Protein AF-A0A0Q5IBK4-F1 (afdb_monomer)

Structure (mmCIF, N/CA/C/O backbone):
data_AF-A0A0Q5IBK4-F1
#
_entry.id   AF-A0A0Q5IBK4-F1
#
loop_
_atom_site.group_PDB
_atom_site.id
_atom_site.type_symbol
_atom_site.label_atom_id
_atom_site.label_alt_id
_atom_site.label_comp_id
_atom_site.label_asym_id
_atom_site.label_entity_id
_atom_site.label_seq_id
_atom_site.pdbx_PDB_ins_code
_atom_site.Cartn_x
_atom_site.Cartn_y
_atom_site.Cartn_z
_atom_site.occupancy
_atom_site.B_iso_or_equiv
_atom_site.auth_seq_id
_atom_site.auth_comp_id
_atom_site.auth_asym_id
_atom_site.auth_atom_id
_atom_site.pdbx_PDB_model_num
ATOM 1 N N . MET A 1 1 ? -1.261 3.573 -25.140 1.00 47.62 1 MET A N 1
ATOM 2 C CA . MET A 1 1 ? -0.210 2.548 -25.350 1.00 47.62 1 MET A CA 1
ATOM 3 C C . MET A 1 1 ? 0.701 2.857 -26.544 1.00 47.62 1 MET A C 1
ATOM 5 O O . MET A 1 1 ? 1.894 2.627 -26.445 1.00 47.62 1 MET A O 1
ATOM 9 N N . THR A 1 2 ? 0.186 3.411 -27.647 1.00 51.88 2 THR A N 1
ATOM 10 C CA . THR A 1 2 ? 0.939 3.645 -28.902 1.00 51.88 2 THR A CA 1
ATOM 11 C C . THR A 1 2 ? 1.935 4.812 -28.852 1.00 51.88 2 THR A C 1
ATOM 13 O O . THR A 1 2 ? 2.944 4.806 -29.544 1.00 51.88 2 THR A O 1
ATOM 16 N N . GLU A 1 3 ? 1.681 5.812 -28.011 1.00 42.94 3 GLU A N 1
ATOM 17 C CA . GLU A 1 3 ? 2.460 7.057 -27.993 1.00 42.94 3 GLU A CA 1
ATOM 18 C C . GLU A 1 3 ? 3.811 6.926 -27.269 1.00 42.94 3 GLU A C 1
ATOM 20 O O . GLU A 1 3 ? 4.799 7.526 -27.684 1.00 42.94 3 GLU A O 1
ATOM 25 N N . ALA A 1 4 ? 3.873 6.086 -26.228 1.00 45.84 4 ALA A N 1
ATOM 26 C CA . ALA A 1 4 ? 5.123 5.736 -25.553 1.00 45.84 4 ALA A CA 1
ATOM 27 C C . ALA A 1 4 ? 6.034 4.911 -26.475 1.00 45.84 4 ALA A C 1
ATOM 29 O O . ALA A 1 4 ? 7.221 5.191 -26.574 1.00 45.84 4 ALA A O 1
ATOM 30 N N . LEU A 1 5 ? 5.450 3.965 -27.224 1.00 42.16 5 LEU A N 1
ATOM 31 C CA . LEU A 1 5 ? 6.166 3.130 -28.192 1.00 42.16 5 LEU A CA 1
ATOM 32 C C . LEU A 1 5 ? 6.722 3.941 -29.375 1.00 42.16 5 LEU A C 1
ATOM 34 O O . LEU A 1 5 ? 7.827 3.659 -29.828 1.00 42.16 5 LEU A O 1
ATOM 38 N N . ASN A 1 6 ? 6.003 4.967 -29.846 1.00 44.69 6 ASN A N 1
ATOM 39 C CA . ASN A 1 6 ? 6.468 5.815 -30.951 1.00 44.69 6 ASN A CA 1
ATOM 40 C C . ASN A 1 6 ? 7.625 6.744 -30.555 1.00 44.69 6 ASN A C 1
ATOM 42 O O . ASN A 1 6 ? 8.535 6.926 -31.354 1.00 44.69 6 ASN A O 1
ATOM 46 N N . ARG A 1 7 ? 7.653 7.273 -29.322 1.00 49.38 7 ARG A N 1
ATOM 47 C CA . ARG A 1 7 ? 8.796 8.073 -28.830 1.00 49.38 7 ARG A CA 1
ATOM 48 C C . ARG A 1 7 ? 10.077 7.252 -28.636 1.00 49.38 7 ARG A C 1
ATOM 50 O O . ARG A 1 7 ? 11.162 7.813 -28.573 1.00 49.38 7 ARG A O 1
ATOM 57 N N . MET A 1 8 ? 9.958 5.930 -28.527 1.00 45.44 8 MET A N 1
ATOM 58 C CA . MET A 1 8 ? 11.082 5.018 -28.296 1.00 45.44 8 MET A CA 1
ATOM 59 C C . MET A 1 8 ? 11.778 4.551 -29.579 1.00 45.44 8 MET A C 1
ATOM 61 O O . MET A 1 8 ? 12.922 4.112 -29.521 1.00 45.44 8 MET A O 1
ATOM 65 N N . ALA A 1 9 ? 11.113 4.636 -30.736 1.00 47.28 9 ALA A N 1
ATOM 66 C CA . ALA A 1 9 ? 11.723 4.295 -32.023 1.00 47.28 9 ALA A CA 1
ATOM 67 C C . ALA A 1 9 ? 12.792 5.316 -32.466 1.00 47.28 9 ALA A C 1
ATOM 69 O O . ALA A 1 9 ? 13.550 5.040 -33.389 1.00 47.28 9 ALA A O 1
ATOM 70 N N . GLU A 1 10 ? 12.862 6.477 -31.807 1.00 51.44 10 GLU A N 1
ATOM 71 C CA . GLU A 1 10 ? 13.803 7.561 -32.119 1.00 51.44 10 GLU A CA 1
ATOM 72 C C . GLU A 1 10 ? 15.122 7.494 -31.330 1.00 51.44 10 GLU A C 1
ATOM 74 O O . GLU A 1 10 ? 16.041 8.26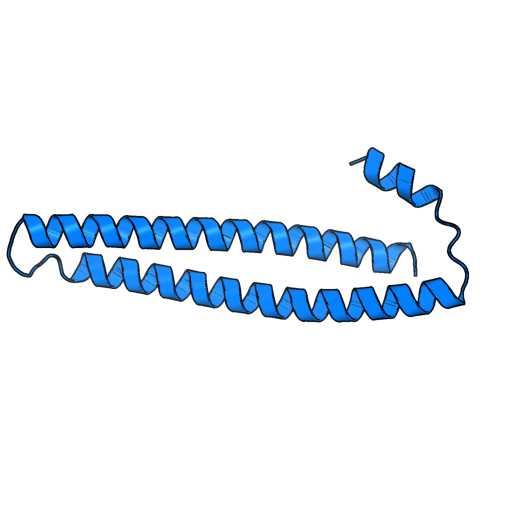0 -31.612 1.00 51.44 10 GLU A O 1
ATOM 79 N N . THR A 1 11 ? 15.261 6.600 -30.346 1.00 52.91 11 THR A N 1
ATOM 80 C CA . THR A 1 11 ? 16.479 6.531 -29.524 1.00 52.91 11 THR A CA 1
ATOM 81 C C . THR A 1 11 ? 17.501 5.541 -30.088 1.00 52.91 11 THR A C 1
ATOM 83 O O . THR A 1 11 ? 17.616 4.417 -29.605 1.00 52.91 11 THR A O 1
ATOM 86 N N . ASP A 1 12 ? 18.270 5.986 -31.085 1.00 52.56 12 ASP A N 1
ATOM 87 C CA . ASP A 1 12 ? 19.544 5.381 -31.513 1.00 52.56 12 ASP A CA 1
ATOM 88 C C . ASP A 1 12 ? 20.603 5.609 -30.408 1.00 52.56 12 ASP A C 1
ATOM 90 O O . ASP A 1 12 ? 21.390 6.559 -30.434 1.00 52.56 12 ASP A O 1
ATOM 94 N N . LEU A 1 13 ? 20.571 4.796 -29.347 1.00 52.94 13 LEU A N 1
ATOM 95 C CA . LEU A 1 13 ? 21.510 4.916 -28.226 1.00 52.94 13 LEU A CA 1
ATOM 96 C C . LEU A 1 13 ? 22.867 4.303 -28.600 1.00 52.94 13 LEU A C 1
ATOM 98 O O . LEU A 1 13 ? 22.955 3.139 -28.987 1.00 52.94 13 LEU A O 1
ATOM 102 N N . GLN A 1 14 ? 23.944 5.079 -28.445 1.00 47.12 14 GLN A N 1
ATOM 103 C CA . GLN A 1 14 ? 25.313 4.603 -28.674 1.00 47.12 14 GLN A CA 1
ATOM 104 C C . GLN A 1 14 ? 25.684 3.458 -27.700 1.00 47.12 14 GLN A C 1
ATOM 106 O O . GLN A 1 14 ? 25.198 3.449 -26.565 1.00 47.12 14 GLN A O 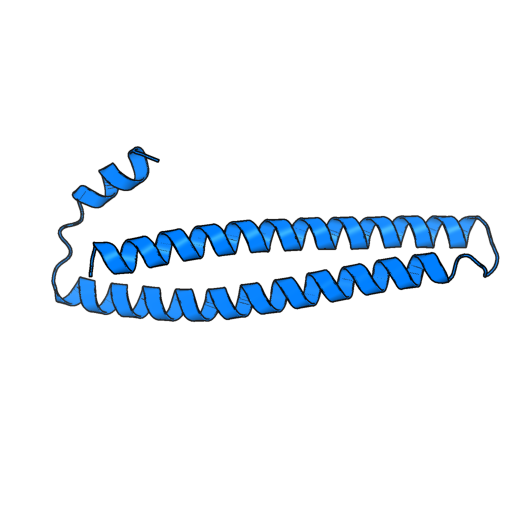1
ATOM 111 N N . PRO A 1 15 ? 26.580 2.523 -28.083 1.00 49.91 15 PRO A N 1
ATOM 112 C CA . PRO A 1 15 ? 26.898 1.321 -27.298 1.00 49.91 15 PRO A CA 1
ATOM 113 C C . PRO A 1 15 ? 27.288 1.594 -25.836 1.00 49.91 15 PRO A C 1
ATOM 115 O O . PRO A 1 15 ? 26.836 0.889 -24.932 1.00 49.91 15 PRO A O 1
ATOM 118 N N . ASP A 1 16 ? 28.057 2.656 -25.586 1.00 50.34 16 ASP A N 1
ATOM 119 C CA . ASP A 1 16 ? 28.501 3.037 -24.239 1.00 50.34 16 ASP A CA 1
ATOM 120 C C . ASP A 1 16 ? 27.338 3.554 -23.370 1.00 50.34 16 ASP A C 1
ATOM 122 O O . ASP A 1 16 ? 27.259 3.265 -22.175 1.00 50.34 16 ASP A O 1
ATOM 126 N N . GLN A 1 17 ? 26.370 4.242 -23.984 1.00 55.44 17 GLN A N 1
ATOM 127 C CA . GLN A 1 17 ? 25.160 4.722 -23.312 1.00 55.44 17 GLN A CA 1
ATOM 128 C C . GLN A 1 17 ? 24.192 3.569 -23.009 1.00 55.44 17 GLN A C 1
ATOM 130 O O . GLN A 1 17 ? 23.554 3.560 -21.955 1.00 55.44 17 GLN A O 1
ATOM 135 N N . GLY A 1 18 ? 24.125 2.554 -23.877 1.00 59.41 18 GLY A N 1
ATOM 136 C CA . GLY A 1 18 ? 23.321 1.347 -23.654 1.00 59.41 18 GLY A CA 1
ATOM 137 C C . GLY A 1 18 ? 23.763 0.543 -22.424 1.00 59.41 18 GLY A C 1
ATOM 138 O O . GLY A 1 18 ? 22.925 0.088 -21.637 1.00 59.41 18 GLY A O 1
ATOM 139 N N . VAL A 1 19 ? 25.076 0.418 -22.192 1.00 62.66 19 VAL A N 1
ATOM 140 C CA . VAL A 1 19 ? 25.633 -0.286 -21.019 1.00 62.66 19 VAL A CA 1
ATOM 141 C C . VAL A 1 19 ? 25.315 0.448 -19.710 1.00 62.66 19 VAL A C 1
ATOM 143 O O . VAL A 1 19 ? 24.943 -0.190 -18.717 1.00 62.66 19 VAL A O 1
ATOM 146 N N . ASP A 1 20 ? 25.402 1.778 -19.693 1.00 74.44 20 ASP A N 1
ATOM 147 C CA . ASP A 1 20 ? 25.098 2.575 -18.499 1.00 74.44 20 ASP A CA 1
ATOM 148 C C . ASP A 1 20 ? 23.599 2.610 -18.178 1.00 74.44 20 ASP A C 1
ATOM 150 O O . ASP A 1 20 ? 23.208 2.436 -17.015 1.00 74.44 20 ASP A O 1
ATOM 154 N N . VAL A 1 21 ? 22.743 2.716 -19.199 1.00 72.75 21 VAL A N 1
ATOM 155 C CA . VAL A 1 21 ? 21.283 2.617 -19.051 1.00 72.75 21 VAL A CA 1
ATOM 156 C C . VAL A 1 21 ? 20.885 1.239 -18.510 1.00 72.75 21 VAL A C 1
ATOM 158 O O . VAL A 1 21 ? 20.113 1.154 -17.556 1.00 72.75 21 VAL A O 1
ATOM 161 N N . SER A 1 22 ? 21.490 0.155 -19.006 1.00 76.50 22 SER A N 1
ATOM 162 C CA . SER A 1 22 ? 21.251 -1.211 -18.509 1.00 76.50 22 SER A CA 1
ATOM 163 C C . SER A 1 22 ? 21.542 -1.363 -17.012 1.00 76.50 22 SER A C 1
ATOM 165 O O . SER A 1 22 ? 20.778 -1.989 -16.267 1.00 76.50 22 SER A O 1
ATOM 167 N N . ARG A 1 23 ? 22.658 -0.788 -16.544 1.00 79.19 23 ARG A N 1
ATOM 168 C CA . ARG A 1 23 ? 23.060 -0.821 -15.128 1.00 79.19 23 ARG A CA 1
ATOM 169 C C . ARG A 1 23 ? 22.146 0.031 -14.254 1.00 79.19 23 ARG A C 1
ATOM 171 O O . ARG A 1 23 ? 21.864 -0.350 -13.117 1.00 79.19 23 ARG A O 1
ATOM 178 N N . LEU A 1 24 ? 21.699 1.183 -14.753 1.00 80.62 24 LEU A N 1
ATOM 179 C CA . LEU A 1 24 ? 20.725 2.032 -14.065 1.00 80.62 24 LEU A CA 1
ATOM 180 C C . LEU A 1 24 ? 19.376 1.326 -13.925 1.00 80.62 24 LEU A C 1
ATOM 182 O O . LEU A 1 24 ? 18.863 1.248 -12.810 1.00 80.62 24 LEU A O 1
ATOM 186 N N . ILE A 1 25 ? 18.865 0.731 -15.007 1.00 80.38 25 ILE A N 1
ATOM 187 C CA . ILE A 1 25 ? 17.620 -0.047 -15.000 1.00 80.38 25 ILE A CA 1
ATOM 188 C C . ILE A 1 25 ? 17.712 -1.186 -13.983 1.00 80.38 25 ILE A C 1
ATOM 190 O O . ILE A 1 25 ? 16.828 -1.330 -13.147 1.00 80.38 25 ILE A O 1
ATOM 194 N N . ARG A 1 26 ? 18.806 -1.959 -13.975 1.00 81.50 26 ARG A N 1
ATOM 195 C CA . ARG A 1 26 ? 18.974 -3.065 -13.017 1.00 81.50 26 ARG A CA 1
ATOM 196 C C . ARG A 1 26 ? 18.950 -2.597 -11.558 1.00 81.50 26 ARG A C 1
ATOM 198 O O . ARG A 1 26 ? 18.285 -3.223 -10.740 1.00 81.50 26 ARG A O 1
ATOM 205 N N . ARG A 1 27 ? 19.647 -1.502 -11.235 1.00 85.56 27 ARG A N 1
ATOM 206 C CA . ARG A 1 27 ? 19.638 -0.923 -9.878 1.00 85.56 27 ARG A CA 1
ATOM 207 C C . ARG A 1 27 ? 18.255 -0.407 -9.488 1.00 85.56 27 ARG A C 1
ATOM 209 O O . ARG A 1 27 ? 17.849 -0.565 -8.341 1.00 85.56 27 ARG A O 1
ATOM 216 N N . LEU A 1 28 ? 17.542 0.205 -10.433 1.00 84.44 28 LEU A N 1
ATOM 217 C CA . LEU A 1 28 ? 16.188 0.696 -10.207 1.00 84.44 28 LEU A CA 1
ATOM 218 C C . LEU A 1 28 ? 15.218 -0.459 -9.932 1.00 84.44 28 LEU A C 1
ATOM 220 O O . LEU A 1 28 ? 14.481 -0.378 -8.958 1.00 84.44 28 LEU A O 1
ATOM 224 N N . LEU A 1 29 ? 15.275 -1.540 -10.717 1.00 85.75 29 LEU A N 1
ATOM 225 C CA . LEU A 1 29 ? 14.448 -2.737 -10.518 1.00 85.75 29 LEU A CA 1
ATOM 226 C C . LEU A 1 29 ? 14.662 -3.349 -9.125 1.00 85.75 29 LEU A C 1
ATOM 228 O O . LEU A 1 29 ? 13.699 -3.529 -8.390 1.00 85.75 29 LEU A O 1
ATOM 232 N N . GLN A 1 30 ? 15.918 -3.548 -8.709 1.00 87.12 30 GLN A N 1
ATOM 233 C CA . GLN A 1 30 ? 16.238 -4.061 -7.367 1.00 87.12 30 GLN A CA 1
ATOM 234 C C . GLN A 1 30 ? 15.676 -3.171 -6.251 1.00 87.12 30 GLN A C 1
ATOM 236 O O . GLN A 1 30 ? 15.147 -3.655 -5.253 1.00 87.12 30 GLN A O 1
ATOM 241 N N . ARG A 1 31 ? 15.776 -1.847 -6.413 1.00 88.38 31 ARG A N 1
ATOM 242 C CA . ARG A 1 31 ? 15.224 -0.906 -5.435 1.00 88.38 31 ARG A CA 1
ATOM 243 C C . ARG A 1 31 ? 13.696 -0.919 -5.427 1.00 88.38 31 ARG A C 1
ATOM 245 O O . ARG A 1 31 ? 13.105 -0.767 -4.364 1.00 88.38 31 ARG A O 1
ATOM 252 N N . GLN A 1 32 ? 13.060 -1.088 -6.584 1.00 88.62 32 GLN A N 1
ATOM 253 C CA . GLN A 1 32 ? 11.605 -1.186 -6.680 1.00 88.62 32 GLN A CA 1
ATOM 254 C C . GLN A 1 32 ? 11.077 -2.464 -6.026 1.00 88.62 32 GLN A C 1
ATOM 256 O O . GLN A 1 32 ? 10.093 -2.380 -5.301 1.00 88.62 32 GLN A O 1
ATOM 261 N N . GLU A 1 33 ? 11.742 -3.607 -6.200 1.00 88.06 33 GLU A N 1
ATOM 262 C CA . GLU A 1 33 ? 11.385 -4.860 -5.517 1.00 88.06 33 GLU A CA 1
ATOM 263 C C . GLU A 1 33 ? 11.415 -4.711 -3.989 1.00 88.06 33 GLU A C 1
ATOM 265 O O . GLU A 1 33 ? 10.504 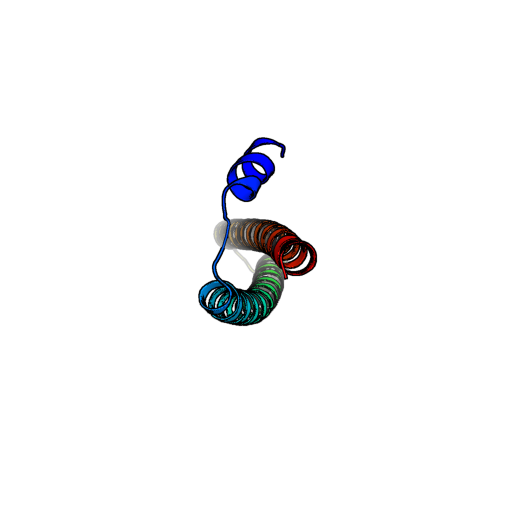-5.164 -3.295 1.00 88.06 33 GLU A O 1
ATOM 270 N N . GLU A 1 34 ? 12.438 -4.036 -3.455 1.00 91.94 34 GLU A N 1
ATOM 271 C CA . GLU A 1 34 ? 12.536 -3.747 -2.022 1.00 91.94 34 GLU A CA 1
ATOM 272 C C . GLU A 1 34 ? 11.375 -2.866 -1.542 1.00 91.94 34 GLU A C 1
ATOM 274 O O . GLU A 1 34 ? 10.700 -3.202 -0.571 1.00 91.94 34 GLU A O 1
ATOM 279 N N . VAL A 1 35 ? 11.089 -1.775 -2.259 1.00 92.19 35 VAL A N 1
ATOM 280 C CA . VAL A 1 35 ? 9.980 -0.868 -1.924 1.00 92.19 35 VAL A CA 1
ATOM 281 C C . VAL A 1 35 ? 8.630 -1.587 -1.996 1.00 92.19 35 VAL A C 1
ATOM 283 O O . VAL A 1 35 ? 7.788 -1.385 -1.128 1.00 92.19 35 VAL A O 1
ATOM 286 N N . GLN A 1 36 ? 8.414 -2.455 -2.988 1.00 91.50 36 GLN A N 1
ATOM 287 C CA . GLN A 1 36 ? 7.182 -3.244 -3.101 1.00 91.50 36 GLN A CA 1
ATOM 288 C C . GLN A 1 36 ? 6.996 -4.201 -1.919 1.00 91.50 36 GLN A C 1
ATOM 290 O O . GLN A 1 36 ? 5.865 -4.394 -1.470 1.00 91.50 36 GLN A O 1
ATOM 295 N N . ARG A 1 37 ? 8.086 -4.798 -1.418 1.00 93.00 37 ARG A N 1
ATOM 296 C CA . ARG A 1 37 ? 8.048 -5.665 -0.232 1.00 93.00 37 ARG A CA 1
ATOM 297 C C . ARG A 1 37 ? 7.680 -4.864 1.013 1.00 93.00 37 ARG A C 1
ATOM 299 O O . ARG A 1 37 ? 6.722 -5.221 1.689 1.00 93.00 37 ARG A O 1
ATOM 306 N N . GLN A 1 38 ? 8.371 -3.748 1.239 1.00 94.75 38 GLN A N 1
ATOM 307 C CA . GLN A 1 38 ? 8.124 -2.854 2.373 1.00 94.75 38 GLN A CA 1
ATOM 308 C C . GLN A 1 38 ? 6.692 -2.304 2.366 1.00 94.75 38 GLN A C 1
ATOM 310 O O . GLN A 1 38 ? 6.034 -2.288 3.399 1.00 94.75 38 GLN A O 1
ATOM 315 N N . LEU A 1 39 ? 6.166 -1.912 1.200 1.00 93.06 39 LEU A N 1
ATOM 316 C CA . LEU A 1 39 ? 4.768 -1.493 1.076 1.00 93.06 39 LEU A CA 1
ATOM 317 C C . LEU A 1 39 ? 3.796 -2.613 1.465 1.00 93.06 39 LEU A C 1
ATOM 319 O O . LEU A 1 39 ? 2.830 -2.349 2.172 1.00 93.06 39 LEU A O 1
ATOM 323 N N . GLY A 1 40 ? 4.056 -3.857 1.051 1.00 94.06 40 GLY A N 1
ATOM 324 C CA . GLY A 1 40 ? 3.225 -5.002 1.436 1.00 94.06 40 GLY A CA 1
ATOM 325 C C . GLY A 1 40 ? 3.242 -5.278 2.944 1.00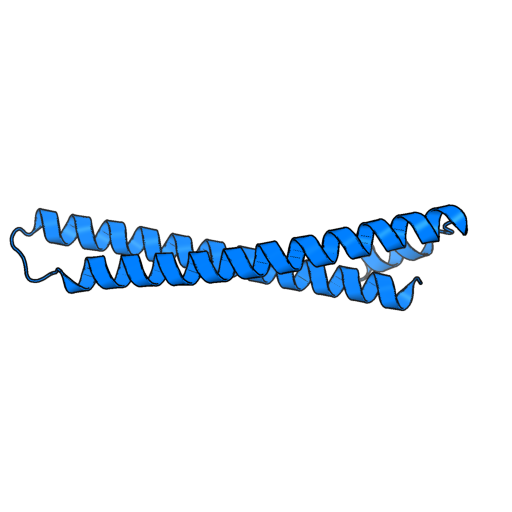 94.06 40 GLY A C 1
ATOM 326 O O . GLY A 1 40 ? 2.201 -5.581 3.527 1.00 94.06 40 GLY A O 1
ATOM 327 N N . GLU A 1 41 ? 4.401 -5.128 3.588 1.00 96.94 41 GLU A N 1
ATOM 328 C CA . GLU A 1 41 ? 4.540 -5.232 5.047 1.00 96.94 41 GLU A CA 1
ATOM 329 C C . GLU A 1 41 ? 3.725 -4.141 5.756 1.00 96.94 41 GLU A C 1
ATOM 331 O O . GLU A 1 41 ? 2.897 -4.459 6.610 1.00 96.94 41 GLU A O 1
ATOM 336 N N . VAL A 1 42 ? 3.848 -2.881 5.322 1.00 95.62 42 VAL A N 1
ATOM 337 C CA . VAL A 1 42 ? 3.066 -1.762 5.875 1.00 95.62 42 VAL A CA 1
ATOM 338 C C . VAL A 1 42 ? 1.561 -1.985 5.703 1.00 95.62 42 VAL A C 1
ATOM 340 O O . VAL A 1 42 ? 0.806 -1.778 6.648 1.00 95.62 42 VAL A O 1
ATOM 343 N N . VAL A 1 43 ? 1.097 -2.442 4.535 1.00 95.62 43 VAL A N 1
ATOM 344 C CA . VAL A 1 43 ? -0.327 -2.760 4.304 1.00 95.62 43 VAL A CA 1
ATOM 345 C C . VAL A 1 43 ? -0.831 -3.796 5.315 1.00 95.62 43 VAL A C 1
ATOM 347 O O . VAL A 1 43 ? -1.909 -3.624 5.889 1.00 95.62 43 VAL A O 1
ATOM 350 N N . SER A 1 44 ? -0.043 -4.846 5.562 1.00 96.00 44 SER A N 1
ATOM 351 C CA . SER A 1 44 ? -0.369 -5.883 6.546 1.00 96.00 44 SER A CA 1
ATOM 352 C C . SER A 1 44 ? -0.449 -5.317 7.966 1.00 96.00 44 SER A C 1
ATOM 354 O O . SER A 1 44 ? -1.426 -5.566 8.674 1.00 96.00 44 SER A O 1
ATOM 356 N N . GLU A 1 45 ? 0.535 -4.513 8.374 1.00 96.88 45 GLU A N 1
ATOM 357 C CA . GLU A 1 45 ? 0.573 -3.886 9.700 1.00 96.88 45 GLU A CA 1
ATOM 358 C C . GLU A 1 45 ? -0.612 -2.938 9.925 1.00 96.88 45 GLU A C 1
ATOM 360 O O . GLU A 1 45 ? -1.281 -3.018 10.957 1.00 96.88 45 GLU A O 1
ATOM 365 N N . LEU A 1 46 ? -0.937 -2.090 8.943 1.00 94.62 46 LEU A N 1
ATOM 366 C CA . LEU A 1 46 ? -2.090 -1.187 9.015 1.00 94.62 46 LEU A CA 1
ATOM 367 C C . LEU A 1 46 ? -3.407 -1.969 9.158 1.00 94.62 46 LEU A C 1
ATOM 369 O O . LEU A 1 46 ? -4.269 -1.595 9.958 1.00 94.62 46 LEU A O 1
ATOM 373 N N . GLY A 1 47 ? -3.550 -3.082 8.430 1.00 94.00 47 GLY A N 1
ATOM 374 C CA . GLY A 1 47 ? -4.705 -3.974 8.546 1.00 94.00 47 GLY A CA 1
ATOM 375 C C . GLY A 1 47 ? -4.831 -4.616 9.932 1.00 94.00 47 GLY A C 1
ATOM 376 O O . GLY A 1 47 ? -5.929 -4.669 10.489 1.00 94.00 47 GLY A O 1
ATOM 377 N N . GLN A 1 48 ? -3.713 -5.048 10.521 1.00 94.69 48 GLN A N 1
ATOM 378 C CA . GLN A 1 48 ? -3.685 -5.602 11.879 1.00 94.69 48 GLN A CA 1
ATOM 379 C C . GLN A 1 48 ? -4.063 -4.553 12.929 1.00 94.69 48 GLN A C 1
ATOM 381 O O . GLN A 1 48 ? -4.880 -4.835 13.804 1.00 94.69 48 GLN A O 1
ATOM 386 N N . VAL A 1 49 ? -3.537 -3.328 12.822 1.00 93.75 49 VAL A N 1
ATOM 387 C CA . VAL A 1 49 ? -3.899 -2.228 13.732 1.00 93.75 49 VAL A CA 1
ATOM 388 C C . VAL A 1 49 ? -5.395 -1.923 13.652 1.00 93.75 49 VAL A C 1
ATOM 390 O O . VAL A 1 49 ? -6.051 -1.816 14.688 1.00 93.75 49 VAL A O 1
ATOM 393 N N . ALA A 1 50 ? -5.963 -1.850 12.445 1.00 92.56 50 ALA A N 1
ATOM 394 C CA . ALA A 1 50 ? -7.398 -1.640 12.274 1.00 92.56 50 ALA A CA 1
ATOM 395 C C . ALA A 1 50 ? -8.246 -2.757 12.909 1.00 92.56 50 ALA A C 1
ATOM 397 O O . ALA A 1 50 ? -9.281 -2.472 13.514 1.00 92.56 50 ALA A O 1
ATOM 398 N N . ALA A 1 51 ? -7.816 -4.017 12.794 1.00 91.44 51 ALA A N 1
ATOM 399 C CA . ALA A 1 51 ? -8.498 -5.150 13.418 1.00 91.44 51 ALA A CA 1
ATOM 400 C C . ALA A 1 51 ? -8.451 -5.065 14.952 1.00 91.44 51 ALA A C 1
ATOM 402 O O . ALA A 1 51 ? -9.492 -5.158 15.601 1.00 91.44 51 ALA A O 1
ATOM 403 N N . LEU A 1 52 ? -7.274 -4.787 15.523 1.00 91.81 52 LEU A N 1
ATOM 404 C CA . LEU A 1 52 ? -7.088 -4.644 16.971 1.00 91.81 52 LEU A CA 1
ATOM 405 C C . LEU A 1 52 ? -7.919 -3.497 17.562 1.00 91.81 52 LEU A C 1
ATOM 407 O O . LEU A 1 52 ? -8.449 -3.616 18.667 1.00 91.81 52 LEU A O 1
ATOM 411 N N . LEU A 1 53 ? -8.046 -2.384 16.835 1.00 88.69 53 LEU A N 1
ATOM 412 C CA . LEU A 1 53 ? -8.863 -1.246 17.262 1.00 88.69 53 LEU A CA 1
ATOM 413 C C . LEU A 1 53 ? -10.356 -1.594 17.331 1.00 88.69 53 LEU A C 1
ATOM 415 O O . LEU A 1 53 ? -11.040 -1.108 18.233 1.00 88.69 53 LEU A O 1
ATOM 419 N N . ARG A 1 54 ? -10.840 -2.458 16.428 1.00 84.19 54 ARG A N 1
ATOM 420 C CA . ARG A 1 54 ? -12.235 -2.929 16.402 1.00 84.19 54 ARG A CA 1
ATOM 421 C C . ARG A 1 54 ? -12.513 -4.041 17.411 1.00 84.19 54 ARG A C 1
ATOM 423 O O . ARG A 1 54 ? -13.580 -4.048 18.009 1.00 84.19 54 ARG A O 1
ATOM 430 N N . GLU A 1 55 ? -11.567 -4.952 17.646 1.00 84.88 55 GLU A N 1
ATOM 431 C CA . GLU A 1 55 ? -11.730 -6.037 18.633 1.00 84.88 55 GLU A CA 1
ATOM 432 C C . GLU A 1 55 ? -11.872 -5.524 20.070 1.00 84.88 55 GLU A C 1
ATOM 434 O O . GLU A 1 55 ? -12.526 -6.158 20.891 1.00 84.88 55 GLU A O 1
ATOM 439 N N . ARG A 1 56 ? -11.319 -4.349 20.393 1.00 68.19 56 ARG A N 1
ATOM 440 C CA . ARG A 1 56 ? -11.456 -3.754 21.732 1.00 68.19 56 ARG A CA 1
ATOM 441 C C . ARG A 1 56 ? -12.785 -3.033 21.972 1.00 68.19 56 ARG A C 1
ATOM 443 O O . ARG A 1 56 ? -12.890 -2.302 22.953 1.00 68.19 56 ARG A O 1
ATOM 450 N N . ALA A 1 57 ? -13.790 -3.198 21.108 1.00 59.00 57 ALA A N 1
ATOM 451 C CA . ALA A 1 57 ? -15.102 -2.551 21.233 1.00 59.00 57 ALA A CA 1
ATOM 452 C C . ALA A 1 57 ? -15.829 -2.835 22.568 1.00 59.00 57 ALA A C 1
ATOM 454 O O . ALA A 1 57 ? -16.672 -2.036 22.965 1.00 59.00 57 ALA A O 1
ATOM 455 N N . ASP A 1 58 ? -15.444 -3.886 23.299 1.00 61.66 58 ASP A N 1
ATOM 456 C CA . ASP A 1 58 ? -16.104 -4.318 24.540 1.00 61.66 58 ASP A CA 1
ATOM 457 C C . ASP A 1 58 ? -15.749 -3.492 25.807 1.00 61.66 58 ASP A C 1
ATOM 459 O O . ASP A 1 58 ? -16.291 -3.754 26.881 1.00 61.66 58 ASP A O 1
ATOM 463 N N . GLU A 1 59 ? -14.884 -2.467 25.721 1.00 61.75 59 GLU A N 1
ATOM 464 C CA . GLU A 1 59 ? -14.496 -1.599 26.859 1.00 61.75 59 GLU A CA 1
ATOM 465 C C . GLU A 1 59 ? -15.020 -0.141 26.750 1.00 61.75 59 GLU A C 1
ATOM 467 O O . GLU A 1 59 ? -15.076 0.424 25.651 1.00 61.75 59 GLU A O 1
ATOM 472 N N . PRO A 1 60 ? -15.390 0.507 27.879 1.00 63.34 60 PRO A N 1
ATOM 473 C CA . PRO A 1 60 ? -16.612 1.305 28.002 1.00 63.34 60 PRO A CA 1
ATOM 474 C C . PRO A 1 60 ? -16.499 2.764 27.530 1.00 63.34 60 PRO A C 1
ATOM 476 O O . PRO A 1 60 ? -15.511 3.454 27.781 1.00 63.34 60 PRO A O 1
ATOM 479 N N . GLY A 1 61 ? -17.588 3.244 26.919 1.00 65.69 61 GLY A N 1
ATOM 480 C CA . GLY A 1 61 ? -17.870 4.644 26.590 1.00 65.69 61 GLY A CA 1
ATOM 481 C C . GLY A 1 61 ? -18.141 4.845 25.099 1.00 65.69 61 GLY A C 1
ATOM 482 O O . GLY A 1 61 ? -17.220 4.718 24.296 1.00 65.69 61 GLY A O 1
ATOM 483 N N . ASP A 1 62 ? -19.374 5.219 24.735 1.00 77.06 62 ASP A N 1
ATOM 484 C CA . ASP A 1 62 ? -19.814 5.412 23.338 1.00 77.06 62 ASP A CA 1
ATOM 485 C C . ASP A 1 62 ? -18.839 6.269 22.510 1.00 77.06 62 ASP A C 1
ATOM 487 O O . ASP A 1 62 ? -18.553 5.962 21.356 1.00 77.06 62 ASP A O 1
ATOM 491 N N . LEU A 1 63 ? -18.261 7.311 23.119 1.00 84.00 63 LEU A N 1
ATOM 492 C CA . LEU A 1 63 ? -17.262 8.184 22.489 1.00 84.00 63 LEU A CA 1
ATOM 493 C C . LEU A 1 63 ? -15.929 7.479 22.201 1.00 84.00 63 LEU A C 1
ATOM 495 O O . LEU A 1 63 ? -15.319 7.712 21.161 1.00 84.00 63 LEU A O 1
ATOM 499 N N . ALA A 1 64 ? -15.461 6.623 23.111 1.00 84.19 64 ALA A N 1
ATOM 500 C CA . ALA A 1 64 ? -14.209 5.894 22.936 1.00 84.19 64 ALA A CA 1
ATOM 501 C C . ALA A 1 64 ? -14.349 4.793 21.875 1.00 84.19 64 ALA A C 1
ATOM 503 O O . ALA A 1 64 ? -13.407 4.562 21.118 1.00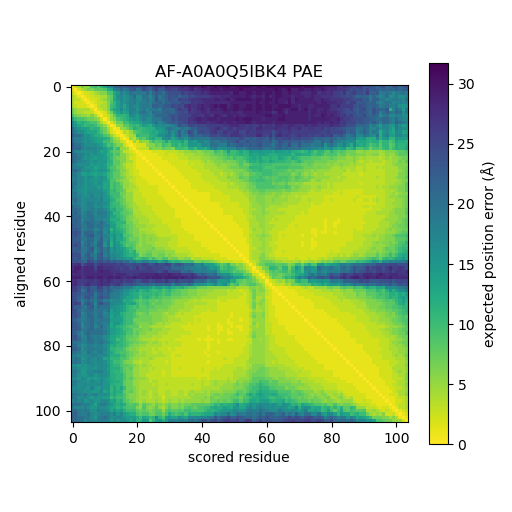 84.19 64 ALA A O 1
ATOM 504 N N . ALA A 1 65 ? -15.520 4.154 21.795 1.00 84.19 65 ALA A N 1
ATOM 505 C CA . ALA A 1 65 ? -15.847 3.202 20.737 1.00 84.19 65 ALA A CA 1
ATOM 506 C C . ALA A 1 65 ? -15.895 3.894 19.363 1.00 84.19 65 ALA A C 1
ATOM 508 O O . ALA A 1 65 ? -15.192 3.478 18.445 1.00 84.19 65 ALA A O 1
ATOM 509 N N . GLN A 1 66 ? -16.610 5.020 19.249 1.00 86.69 66 GLN A N 1
ATOM 510 C CA . GLN A 1 66 ? -16.670 5.804 18.007 1.00 86.69 66 GLN A CA 1
ATOM 511 C C . GLN A 1 66 ? -15.290 6.292 17.546 1.00 86.69 66 GLN A C 1
ATOM 513 O O . GLN A 1 66 ? -14.972 6.220 16.360 1.00 86.69 66 GLN A O 1
ATOM 518 N N . ALA A 1 67 ? -14.448 6.764 18.472 1.00 89.50 67 ALA A N 1
ATOM 519 C CA . ALA A 1 67 ? -13.089 7.183 18.144 1.00 89.50 67 ALA A CA 1
ATOM 520 C C . ALA A 1 67 ? -12.240 6.013 17.620 1.00 89.50 67 ALA A C 1
ATOM 522 O O . ALA A 1 67 ? -11.525 6.171 16.633 1.00 89.50 67 ALA A O 1
ATOM 523 N N . ARG A 1 68 ? -12.336 4.829 18.241 1.00 88.50 68 ARG A N 1
ATOM 524 C CA . ARG A 1 68 ? -11.635 3.620 17.781 1.00 88.50 68 ARG A CA 1
ATOM 525 C C . ARG A 1 68 ? -12.087 3.192 16.391 1.00 88.50 68 ARG A C 1
ATOM 527 O O . ARG A 1 68 ? -11.232 2.908 15.558 1.00 88.50 68 ARG A O 1
ATOM 534 N N . ASP A 1 69 ? -13.390 3.201 16.127 1.00 89.50 69 ASP A N 1
ATOM 535 C CA . ASP A 1 69 ? -13.937 2.861 14.812 1.00 89.50 69 ASP A CA 1
ATOM 536 C C . ASP A 1 69 ? -13.478 3.837 13.729 1.00 89.50 69 ASP A C 1
ATOM 538 O O . ASP A 1 69 ? -13.115 3.413 12.629 1.00 89.50 69 ASP A O 1
ATOM 542 N N . HIS A 1 70 ? -13.443 5.134 14.046 1.00 92.88 70 HIS A N 1
ATOM 543 C CA . HIS A 1 70 ? -12.945 6.155 13.131 1.00 92.88 70 HIS A CA 1
ATOM 544 C C . HIS A 1 70 ? -11.461 5.945 12.813 1.00 92.88 70 HIS A C 1
ATOM 546 O O . HIS A 1 70 ? -11.094 5.847 11.646 1.00 92.88 70 HIS A O 1
ATOM 552 N N . ILE A 1 71 ? -10.625 5.756 13.838 1.00 92.81 71 ILE A N 1
ATOM 553 C CA . ILE A 1 71 ? -9.197 5.484 13.645 1.00 92.81 71 ILE A CA 1
ATOM 554 C C . ILE A 1 71 ? -9.013 4.183 12.847 1.00 92.81 71 ILE A C 1
ATOM 556 O O . ILE A 1 71 ? -8.244 4.146 11.893 1.00 92.81 71 ILE A O 1
ATOM 560 N N .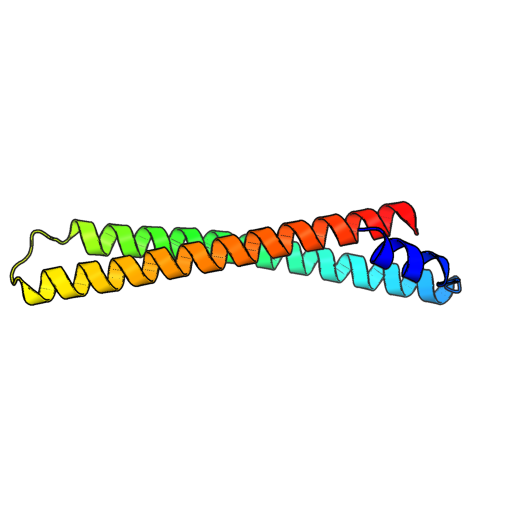 ALA A 1 72 ? -9.751 3.116 13.166 1.00 93.81 72 ALA A N 1
ATOM 561 C CA . ALA A 1 72 ? -9.683 1.860 12.422 1.00 93.81 72 ALA A CA 1
ATOM 562 C C . ALA A 1 72 ? -10.052 2.038 10.940 1.00 93.81 72 ALA A C 1
ATOM 564 O O . ALA A 1 72 ? -9.450 1.400 10.076 1.00 93.81 72 ALA A O 1
ATOM 565 N N . LEU A 1 73 ? -11.033 2.892 10.631 1.00 95.38 73 LEU A N 1
ATOM 566 C CA . LEU A 1 73 ? -11.379 3.240 9.255 1.00 95.38 73 LEU A CA 1
ATOM 567 C C . LEU A 1 73 ? -10.215 3.946 8.548 1.00 95.38 73 LEU A C 1
ATOM 569 O O . LEU A 1 73 ? -9.883 3.553 7.430 1.00 95.38 73 LEU A O 1
ATOM 573 N N . ASP A 1 74 ? -9.568 4.909 9.202 1.00 96.81 74 ASP A N 1
ATOM 574 C CA . ASP A 1 74 ? -8.415 5.626 8.646 1.00 96.81 74 ASP A CA 1
ATOM 575 C C . ASP A 1 74 ? -7.249 4.672 8.344 1.00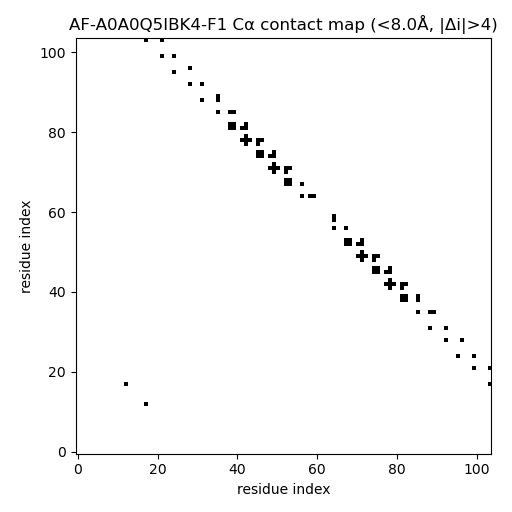 96.81 74 ASP A C 1
ATOM 577 O O . ASP A 1 74 ? -6.646 4.740 7.272 1.00 96.81 74 ASP A O 1
ATOM 581 N N . PHE A 1 75 ? -6.967 3.716 9.239 1.00 95.69 75 PHE A N 1
ATOM 582 C CA . PHE A 1 75 ? -5.955 2.678 9.008 1.00 95.69 75 PHE A CA 1
ATOM 583 C C . PHE A 1 75 ? -6.303 1.781 7.810 1.00 95.69 75 PHE A C 1
ATOM 585 O O . PHE A 1 75 ? -5.430 1.490 6.990 1.00 95.69 75 PHE A O 1
ATOM 592 N N . VAL A 1 76 ? -7.572 1.379 7.656 1.00 96.00 76 VAL A N 1
ATOM 593 C CA . VAL A 1 76 ? -8.025 0.607 6.483 1.00 96.00 76 VAL A CA 1
ATOM 594 C C . VAL A 1 76 ? -7.863 1.411 5.193 1.00 96.00 76 VAL A C 1
ATOM 596 O O . VAL A 1 76 ? -7.384 0.873 4.196 1.00 96.00 76 VAL A O 1
ATOM 599 N N . GLN A 1 77 ? -8.231 2.692 5.197 1.00 96.81 77 GLN A N 1
ATOM 600 C CA . GLN A 1 77 ? -8.068 3.565 4.031 1.00 96.81 77 GLN A CA 1
ATOM 601 C C . GLN A 1 77 ? -6.588 3.771 3.684 1.00 96.81 77 GLN A C 1
ATOM 603 O O . GLN A 1 77 ? -6.211 3.697 2.514 1.00 96.81 77 GLN A O 1
ATOM 608 N N . GLY A 1 78 ? -5.732 3.953 4.694 1.00 94.62 78 GLY A N 1
ATOM 609 C CA . GLY A 1 78 ? -4.283 4.017 4.522 1.00 94.62 78 GLY A CA 1
ATOM 610 C C . GLY A 1 78 ? -3.718 2.742 3.894 1.00 94.62 78 GLY A C 1
ATOM 611 O O . GLY A 1 78 ? -2.952 2.820 2.935 1.00 94.62 78 GLY A O 1
ATOM 612 N N . ALA A 1 79 ? -4.149 1.569 4.367 1.00 95.88 79 ALA A N 1
ATOM 613 C CA . ALA A 1 79 ? -3.751 0.283 3.796 1.00 95.88 79 ALA A CA 1
ATOM 614 C C . ALA A 1 79 ? -4.170 0.159 2.321 1.00 95.88 79 ALA A C 1
ATOM 616 O O . ALA A 1 79 ? -3.372 -0.250 1.482 1.00 95.88 79 ALA A O 1
ATOM 617 N N . GLN A 1 80 ? -5.391 0.579 1.976 1.00 95.44 80 GLN A N 1
ATOM 618 C CA . GLN A 1 80 ? -5.869 0.580 0.589 1.00 95.44 80 GLN A CA 1
ATOM 619 C C . GLN A 1 80 ? -5.040 1.501 -0.313 1.00 95.44 80 GLN A C 1
ATOM 621 O O . GLN A 1 80 ? -4.682 1.106 -1.421 1.00 95.44 80 GLN A O 1
ATOM 626 N N . ALA A 1 81 ? -4.701 2.705 0.151 1.00 95.25 81 ALA A N 1
ATOM 627 C CA . ALA A 1 81 ? -3.875 3.638 -0.614 1.00 95.25 81 ALA A CA 1
ATOM 628 C C . ALA A 1 81 ? -2.456 3.090 -0.853 1.00 95.25 81 ALA A C 1
ATOM 630 O O . ALA A 1 81 ? -1.916 3.221 -1.953 1.00 95.25 81 ALA A O 1
ATOM 631 N N . MET A 1 82 ? -1.864 2.442 0.154 1.00 93.62 82 MET A N 1
ATOM 632 C CA . MET A 1 82 ? -0.542 1.819 0.033 1.00 93.62 82 MET A CA 1
ATOM 633 C C . MET A 1 82 ? -0.557 0.615 -0.914 1.00 93.62 82 MET A C 1
ATOM 635 O O . MET A 1 82 ? 0.361 0.470 -1.721 1.00 93.62 82 MET A O 1
ATOM 639 N N . GLU A 1 83 ? -1.612 -0.202 -0.882 1.00 95.19 83 GLU A N 1
ATOM 640 C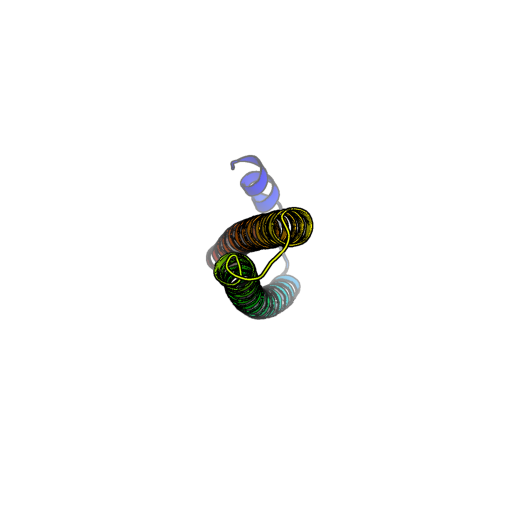 CA . GLU A 1 83 ? -1.769 -1.322 -1.815 1.00 95.19 83 GLU A CA 1
ATOM 641 C C . GLU A 1 83 ? -1.935 -0.826 -3.260 1.00 95.19 83 GLU A C 1
ATOM 643 O O . GLU A 1 83 ? -1.249 -1.312 -4.156 1.00 95.19 83 GLU A O 1
ATOM 648 N N . GLN A 1 84 ? -2.732 0.222 -3.494 1.00 94.62 84 GLN A N 1
ATOM 649 C CA . GLN A 1 84 ? -2.847 0.846 -4.821 1.00 94.62 84 GLN A CA 1
ATOM 650 C C . GLN A 1 84 ? -1.502 1.396 -5.318 1.00 94.62 84 GLN A C 1
ATOM 652 O O . GLN A 1 84 ? -1.124 1.187 -6.472 1.00 94.62 84 GLN A O 1
ATOM 657 N N . ALA A 1 85 ? -0.745 2.080 -4.455 1.00 91.12 85 ALA A N 1
ATOM 658 C CA . ALA A 1 85 ? 0.587 2.572 -4.804 1.00 91.12 85 ALA A CA 1
ATOM 659 C C . ALA A 1 85 ? 1.544 1.419 -5.155 1.00 91.12 85 ALA A C 1
ATOM 661 O O . ALA A 1 85 ? 2.322 1.520 -6.108 1.00 91.12 85 ALA A O 1
ATOM 662 N N . ARG A 1 86 ? 1.457 0.304 -4.420 1.00 92.44 86 ARG A N 1
ATOM 663 C CA . ARG A 1 86 ? 2.220 -0.918 -4.686 1.00 92.44 86 ARG A CA 1
ATOM 664 C C . ARG A 1 86 ? 1.842 -1.542 -6.031 1.00 92.44 86 ARG A C 1
ATOM 666 O O . ARG A 1 86 ? 2.743 -1.900 -6.786 1.00 92.44 86 ARG A O 1
ATOM 673 N N . GLU A 1 87 ? 0.558 -1.629 -6.370 1.00 92.75 87 GLU A N 1
ATOM 674 C CA . GLU A 1 87 ? 0.089 -2.139 -7.667 1.00 92.75 87 GLU A CA 1
ATOM 675 C C . GLU A 1 87 ? 0.585 -1.288 -8.842 1.00 92.75 87 GLU A C 1
ATOM 677 O O . GLU A 1 87 ? 1.103 -1.825 -9.827 1.00 92.75 87 GLU A O 1
ATOM 682 N N . VAL A 1 88 ? 0.498 0.041 -8.723 1.00 91.19 88 VAL A N 1
ATOM 683 C CA . VAL A 1 88 ? 1.031 0.973 -9.729 1.00 91.19 88 VAL A CA 1
ATOM 684 C C . VAL A 1 88 ? 2.536 0.776 -9.901 1.00 91.19 88 VAL A C 1
ATOM 686 O O . VAL A 1 88 ? 3.033 0.735 -11.030 1.00 91.19 88 VAL A O 1
ATOM 689 N N . LEU A 1 89 ? 3.268 0.607 -8.797 1.00 88.12 89 LEU A N 1
ATOM 690 C CA . LEU A 1 89 ? 4.705 0.368 -8.840 1.00 88.12 89 LEU A CA 1
ATOM 691 C C . LEU A 1 89 ? 5.037 -0.964 -9.524 1.00 88.12 89 LEU A C 1
ATOM 693 O O . LEU A 1 89 ? 5.918 -0.983 -10.377 1.00 88.12 89 LEU A O 1
ATOM 697 N N . ILE A 1 90 ? 4.310 -2.045 -9.219 1.00 88.19 90 ILE A N 1
ATOM 698 C CA . ILE A 1 90 ? 4.460 -3.354 -9.882 1.00 88.19 90 ILE A CA 1
ATOM 699 C C . ILE A 1 90 ? 4.263 -3.225 -11.394 1.00 88.19 90 ILE A C 1
ATOM 701 O O . ILE A 1 90 ? 5.050 -3.770 -12.172 1.00 88.19 90 ILE A O 1
ATOM 705 N N . GLN A 1 91 ? 3.229 -2.501 -11.823 1.00 87.50 91 GLN A N 1
ATOM 706 C CA . GLN A 1 91 ? 2.951 -2.305 -13.241 1.00 87.50 91 GLN A CA 1
ATOM 707 C C . GLN A 1 91 ? 4.082 -1.530 -13.934 1.00 87.50 91 GLN A C 1
ATOM 709 O O . GLN A 1 91 ? 4.577 -1.969 -14.972 1.00 87.50 91 GLN A O 1
ATOM 714 N N . ALA A 1 92 ? 4.556 -0.439 -13.325 1.00 83.44 92 ALA A N 1
ATOM 715 C CA . ALA A 1 92 ? 5.680 0.335 -13.848 1.00 83.44 92 ALA A CA 1
ATOM 716 C C . ALA A 1 92 ? 6.981 -0.492 -13.919 1.00 83.44 92 ALA A C 1
ATOM 718 O O . ALA A 1 92 ? 7.734 -0.381 -14.888 1.00 83.44 92 ALA A O 1
ATOM 719 N N . THR A 1 93 ? 7.236 -1.356 -12.928 1.00 84.56 93 THR A N 1
ATOM 720 C CA . THR A 1 93 ? 8.377 -2.287 -12.930 1.00 84.56 93 THR A CA 1
ATOM 721 C C . THR A 1 93 ? 8.296 -3.255 -14.109 1.00 84.56 93 THR A C 1
ATOM 723 O O . THR A 1 93 ? 9.274 -3.402 -14.838 1.00 84.56 93 THR A O 1
ATOM 726 N N . ARG A 1 94 ? 7.129 -3.862 -14.361 1.00 83.88 94 ARG A N 1
ATOM 727 C CA . ARG A 1 94 ? 6.931 -4.791 -15.491 1.00 83.88 94 ARG A CA 1
ATOM 728 C C . ARG A 1 94 ? 7.158 -4.123 -16.843 1.00 83.88 94 ARG A C 1
ATOM 730 O O . ARG A 1 94 ? 7.771 -4.713 -17.730 1.00 83.88 94 ARG A O 1
ATOM 737 N N . GLU A 1 95 ? 6.683 -2.891 -17.003 1.00 83.00 95 GLU A N 1
ATOM 738 C CA . GLU A 1 95 ? 6.915 -2.107 -18.219 1.00 83.00 95 GLU A CA 1
ATOM 739 C C . GLU A 1 95 ? 8.409 -1.832 -18.420 1.00 83.00 95 GLU A C 1
ATOM 741 O O . GLU A 1 95 ? 8.929 -2.008 -19.522 1.00 83.00 95 GLU A O 1
ATOM 746 N N . LEU A 1 96 ? 9.128 -1.494 -17.348 1.00 80.56 96 LEU A N 1
ATOM 747 C CA . LEU A 1 96 ? 10.571 -1.279 -17.392 1.00 80.56 96 LEU A CA 1
ATOM 748 C C . LEU A 1 96 ? 11.359 -2.563 -17.705 1.00 80.56 96 LEU A C 1
ATOM 750 O O . LEU A 1 96 ? 12.332 -2.528 -18.460 1.00 80.56 96 LEU A O 1
ATOM 754 N N . GLU A 1 97 ? 10.947 -3.708 -17.162 1.00 78.25 97 GLU A N 1
ATOM 755 C CA . GLU A 1 97 ? 11.543 -5.005 -17.496 1.00 78.25 97 GLU A CA 1
ATOM 756 C C . GLU A 1 97 ? 11.320 -5.372 -18.961 1.00 78.25 97 GLU A C 1
ATOM 758 O O . GLU A 1 97 ? 12.255 -5.810 -19.634 1.00 78.25 97 GLU A O 1
ATOM 763 N N 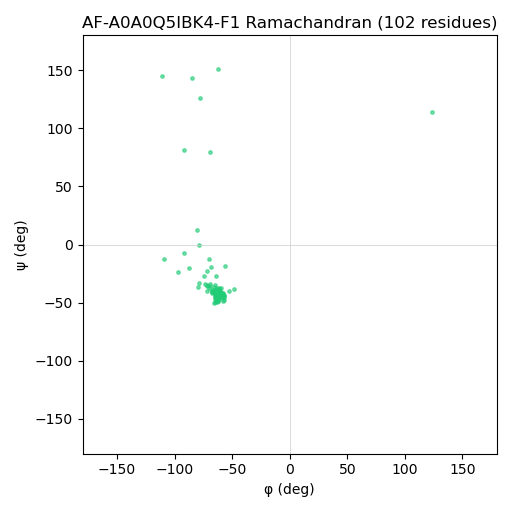. TYR A 1 98 ? 10.112 -5.144 -19.477 1.00 77.19 98 TYR A N 1
ATOM 764 C CA . TYR A 1 98 ? 9.798 -5.356 -20.886 1.00 77.19 98 TYR A CA 1
ATOM 765 C C . TYR A 1 98 ? 10.686 -4.505 -21.802 1.00 77.19 98 TYR A C 1
ATOM 767 O O . TYR A 1 98 ? 11.221 -5.013 -22.790 1.00 77.19 98 TYR A O 1
ATOM 775 N N . LEU A 1 99 ? 10.902 -3.233 -21.445 1.00 70.56 99 LEU A N 1
ATOM 776 C CA . LEU A 1 99 ? 11.835 -2.351 -22.151 1.00 70.56 99 LEU A CA 1
ATOM 777 C C . LEU A 1 99 ? 13.252 -2.923 -22.164 1.00 70.56 99 LEU A C 1
ATOM 779 O O . LEU A 1 99 ? 13.876 -2.976 -23.223 1.00 70.56 99 LEU A O 1
ATOM 783 N N . ARG A 1 100 ? 13.738 -3.407 -21.014 1.00 70.06 100 ARG A N 1
ATOM 784 C CA . ARG A 1 100 ? 15.062 -4.031 -20.908 1.00 70.06 100 ARG A CA 1
ATOM 785 C C . ARG A 1 100 ? 15.203 -5.234 -21.840 1.00 70.06 100 ARG A C 1
ATOM 787 O O . ARG A 1 100 ? 16.228 -5.346 -22.486 1.00 70.06 100 ARG A O 1
ATOM 794 N N . TYR A 1 101 ? 14.207 -6.118 -21.912 1.00 70.94 101 TYR A N 1
ATOM 795 C CA . TYR A 1 101 ? 14.263 -7.321 -22.758 1.00 70.94 101 TYR A CA 1
ATOM 796 C C . TYR A 1 101 ? 14.147 -7.043 -24.262 1.00 70.94 101 TYR A C 1
ATOM 798 O O . TYR A 1 101 ? 14.524 -7.896 -25.062 1.00 70.94 101 TYR A O 1
ATOM 806 N N . ARG A 1 102 ? 13.559 -5.907 -24.657 1.00 67.31 102 ARG A N 1
ATOM 807 C CA . ARG A 1 102 ? 13.306 -5.584 -26.068 1.00 67.31 102 ARG A CA 1
ATOM 808 C C . ARG A 1 102 ? 14.374 -4.679 -26.692 1.00 67.31 102 ARG A C 1
ATOM 810 O O . ARG A 1 102 ? 14.488 -4.669 -27.913 1.00 67.31 102 ARG A O 1
ATOM 817 N N . LEU A 1 103 ? 15.105 -3.912 -25.881 1.00 58.91 103 LEU A N 1
ATOM 818 C CA . LEU A 1 103 ? 16.087 -2.914 -26.332 1.00 58.91 103 LEU A CA 1
ATOM 819 C C . LEU A 1 103 ? 17.551 -3.302 -26.065 1.00 58.91 103 LEU A C 1
ATOM 821 O O . LEU A 1 103 ? 18.443 -2.634 -26.584 1.00 58.91 103 LEU A O 1
ATOM 825 N N . LEU A 1 104 ? 17.803 -4.333 -25.254 1.00 54.53 104 LEU A N 1
ATOM 826 C CA . LEU A 1 104 ? 19.136 -4.812 -24.865 1.00 54.53 104 LEU A CA 1
ATOM 827 C C . LEU A 1 104 ? 19.238 -6.320 -25.092 1.00 54.53 104 LEU A C 1
ATOM 829 O O . LEU A 1 104 ? 20.363 -6.779 -25.383 1.00 54.53 104 LEU A O 1
#

Foldseek 3Di:
DVPVVVVVVPDPDDPVRLVVVLVVLVVVLVVLVVLLVVLVVLLVVLQVQLVVLQVPCPDDDPVSNVVSNVSSVVSNVVSVVSVVVSVVSVVVSVVSVVCSVPVD

Sequence (104 aa):
MTEALNRMAETDLQPDQGVDVSRLIRRLLQRQEEVQRQLGEVVSELGQVAALLRERADEPGDLAAQARDHIALDFVQGAQAMEQAREVLIQATRELEYLRYRLL

Secondary structure (DSSP, 8-state):
-HHHHHHHTT----HHHHHHHHHHHHHHHHHHHHHHHHHHHHHHHHHHHHHHHHHGGGSS-HHHHHHHHHHHHHHHHHHHHHHHHHHHHHHHHHHHHHHHHHH-

Radius of gyration: 21.72 Å; Cα contacts (8 Å, |Δi|>4): 53; chains: 1; bounding box: 48×16×60 Å

pLDDT: mean 79.13, std 16.85, range [42.16, 96.94]

Mean predicted aligned error: 10.14 Å

Nearest PDB structures (foldseek):
  7o3x-assembly1_E  TM=7.267E-01  e=7.382E-01  Synechocystis sp. PCC 6803 substr. Kazusa
  7o3y-assembly1_E  TM=7.410E-01  e=1.248E+00  Synechocystis sp. PCC 6803 substr. Kazusa
  7o3x-assembly1_D  TM=7.299E-01  e=1.324E+00  Synechocystis sp. PCC 6803 substr. Kazusa
  6jx6-assembly1_A  TM=6.341E-01  e=5.069E+00  Homo sapiens

Solvent-accessible surface area (backbone atoms only — not comparable to full-atom values): 5681 Å² total; per-residue (Å²): 122,68,67,67,57,58,66,56,76,71,66,85,67,52,74,74,56,48,55,54,50,51,54,50,50,53,55,49,51,58,53,48,55,52,50,46,50,53,37,52,52,50,28,51,52,29,46,50,51,22,50,56,40,53,70,56,58,89,56,90,50,75,68,59,39,53,50,30,49,52,51,21,50,52,30,44,51,50,22,52,54,40,48,52,53,37,52,54,48,52,52,53,50,51,52,52,51,51,48,50,71,74,77,107